Protein AF-W7KWG7-F1 (afdb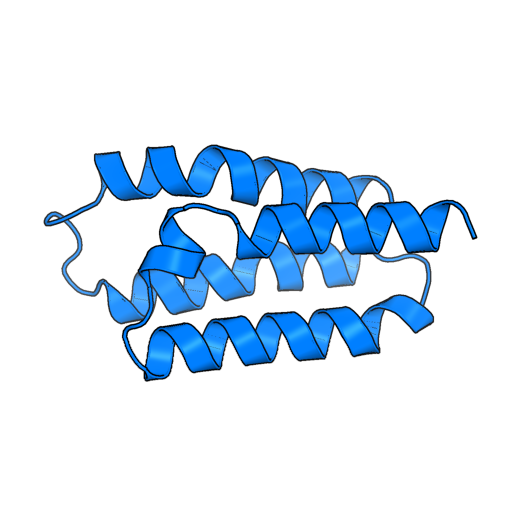_monomer_lite)

pLDDT: mean 90.56, std 6.43, range [59.03, 96.75]

Sequence (95 aa):
MYYAFLIMLVYGLLSPIYFRLLKGKLSNEKGFYVVWVTAPFLASYFYLSSSILYVPLIAINALGYYLVYKGMTSHISDGLLFLLTSVIIMLFYKL

Foldseek 3Di:
DVVLLVLLVVLLVCLLVVCVVCPPVDPCPLVVQLCSLVVSLVVSVVVDPDPVLPVVSVVLSVVSNVCSVVVVCVCSSNSVSSNVSSVVVVVVVVD

Structure (mmCIF, N/CA/C/O backbone):
data_AF-W7KWG7-F1
#
_entry.id   AF-W7KWG7-F1
#
loop_
_atom_site.group_PDB
_atom_site.id
_atom_site.type_symbol
_atom_site.label_atom_id
_atom_site.label_alt_id
_atom_site.label_comp_id
_atom_site.label_asym_id
_atom_site.label_entity_id
_atom_site.label_seq_id
_atom_site.pdbx_PDB_ins_code
_atom_site.Cartn_x
_atom_site.Cartn_y
_atom_site.Cartn_z
_atom_site.occupancy
_atom_site.B_iso_or_equiv
_atom_site.auth_seq_id
_atom_site.auth_comp_id
_atom_site.auth_asym_id
_atom_site.auth_atom_id
_atom_site.pdbx_PDB_model_num
ATOM 1 N N . MET A 1 1 ? 4.358 -0.110 -17.162 1.00 62.88 1 MET A N 1
ATOM 2 C CA . MET A 1 1 ? 5.087 0.609 -16.087 1.00 62.88 1 MET A CA 1
ATOM 3 C C . MET A 1 1 ? 4.384 1.865 -15.564 1.00 62.88 1 MET A C 1
ATOM 5 O O . MET A 1 1 ? 4.096 1.884 -14.375 1.00 62.88 1 MET A O 1
ATOM 9 N N . TYR A 1 2 ? 4.061 2.879 -16.387 1.00 76.69 2 TYR A N 1
ATOM 10 C CA . TYR A 1 2 ? 3.404 4.121 -15.913 1.00 76.69 2 TYR A CA 1
ATOM 11 C C . TYR A 1 2 ? 2.101 3.894 -15.133 1.00 76.69 2 TYR A C 1
ATOM 13 O O . TYR A 1 2 ? 1.860 4.558 -14.130 1.00 76.69 2 TYR A O 1
ATOM 21 N N . TYR A 1 3 ? 1.287 2.922 -15.548 1.00 88.25 3 TYR A N 1
ATOM 22 C CA . TYR A 1 3 ? 0.044 2.601 -14.847 1.00 88.25 3 TYR A CA 1
ATOM 23 C C . TYR A 1 3 ? 0.286 2.030 -13.444 1.00 88.25 3 TYR A C 1
ATOM 25 O O . TYR A 1 3 ? -0.413 2.419 -12.521 1.00 88.25 3 TYR A O 1
ATOM 33 N N . ALA A 1 4 ? 1.302 1.179 -13.250 1.00 89.94 4 ALA A N 1
ATOM 34 C CA . ALA A 1 4 ? 1.650 0.645 -11.928 1.00 89.94 4 ALA A CA 1
ATOM 35 C C . ALA A 1 4 ? 2.108 1.759 -10.969 1.00 89.94 4 ALA A C 1
ATOM 37 O O . ALA A 1 4 ? 1.680 1.809 -9.817 1.00 89.94 4 ALA A O 1
ATOM 38 N N . PHE A 1 5 ? 2.912 2.703 -11.471 1.00 92.81 5 PHE A N 1
ATOM 39 C CA . PHE A 1 5 ? 3.248 3.927 -10.740 1.00 92.81 5 PHE A CA 1
ATOM 40 C C . PHE A 1 5 ? 1.986 4.706 -10.346 1.00 92.81 5 PHE A C 1
ATOM 42 O O . PHE A 1 5 ? 1.812 5.050 -9.178 1.00 92.81 5 PHE A O 1
ATOM 49 N N . LEU A 1 6 ? 1.092 4.948 -11.308 1.00 93.56 6 LEU A N 1
ATOM 50 C CA . LEU A 1 6 ? -0.109 5.751 -11.100 1.00 93.56 6 LEU A CA 1
ATOM 51 C C . LEU A 1 6 ? -1.080 5.089 -10.112 1.00 93.56 6 LEU A C 1
ATOM 53 O O . LEU A 1 6 ? -1.621 5.772 -9.249 1.00 93.56 6 LEU A O 1
ATOM 57 N N . ILE A 1 7 ? -1.244 3.765 -10.180 1.00 94.19 7 ILE A N 1
ATOM 58 C CA . ILE A 1 7 ? -2.035 2.976 -9.225 1.00 94.19 7 ILE A CA 1
ATOM 59 C C . ILE A 1 7 ? -1.505 3.184 -7.803 1.00 94.19 7 ILE A C 1
ATOM 61 O O . ILE A 1 7 ? -2.272 3.543 -6.911 1.00 94.19 7 ILE A O 1
ATOM 65 N N . MET A 1 8 ? -0.196 3.008 -7.596 1.00 95.00 8 MET A N 1
ATOM 66 C CA . MET A 1 8 ? 0.432 3.176 -6.280 1.00 95.00 8 MET A CA 1
ATOM 67 C C . MET A 1 8 ? 0.323 4.613 -5.766 1.00 95.00 8 MET A C 1
ATOM 69 O O . MET A 1 8 ? 0.017 4.831 -4.595 1.00 95.00 8 MET A O 1
ATOM 73 N N . LEU A 1 9 ? 0.517 5.597 -6.646 1.00 95.62 9 LEU A N 1
ATOM 74 C CA . LEU A 1 9 ? 0.396 7.011 -6.307 1.00 95.62 9 LEU A CA 1
ATOM 75 C C . LEU A 1 9 ? -1.030 7.361 -5.859 1.00 95.62 9 LEU A C 1
ATOM 77 O O . LEU A 1 9 ? -1.215 7.965 -4.804 1.00 95.62 9 LEU A O 1
ATOM 81 N N . VAL A 1 10 ? -2.038 6.950 -6.633 1.00 95.62 10 VAL A N 1
ATOM 82 C CA . VAL A 1 10 ? -3.451 7.210 -6.327 1.00 95.62 10 VAL A CA 1
ATOM 83 C C . VAL A 1 10 ? -3.843 6.550 -5.008 1.00 95.62 10 VAL A C 1
ATOM 85 O O . VAL A 1 10 ? -4.440 7.207 -4.157 1.00 95.62 10 VAL A O 1
ATOM 88 N N . TYR A 1 11 ? -3.455 5.293 -4.783 1.00 94.88 11 TYR A N 1
ATOM 89 C CA . TYR A 1 11 ? -3.701 4.624 -3.504 1.00 94.88 11 TYR A CA 1
ATOM 90 C C . TYR A 1 11 ? -3.015 5.333 -2.336 1.00 94.88 11 TYR A C 1
ATOM 92 O O . TYR A 1 11 ? -3.627 5.498 -1.281 1.00 94.88 11 TYR A O 1
ATOM 100 N N . GLY A 1 12 ? -1.781 5.804 -2.518 1.00 94.81 12 GLY A N 1
ATOM 101 C CA . GLY A 1 12 ? -1.062 6.578 -1.509 1.00 94.81 12 GLY A CA 1
ATOM 102 C C . GLY A 1 12 ? -1.782 7.867 -1.125 1.00 94.81 12 GLY A C 1
ATOM 103 O O . GLY A 1 12 ? -2.003 8.118 0.055 1.00 94.81 12 GLY A O 1
ATOM 104 N N . LEU A 1 13 ? -2.224 8.648 -2.112 1.00 95.38 13 LEU A N 1
ATOM 105 C CA . LEU A 1 13 ? -2.944 9.903 -1.875 1.00 95.38 13 LEU A CA 1
ATOM 106 C C . LEU A 1 13 ? -4.333 9.684 -1.259 1.00 95.38 13 LEU A C 1
ATOM 108 O O . LEU A 1 13 ? -4.768 10.462 -0.409 1.00 95.38 13 LEU A O 1
ATOM 112 N N . LEU A 1 14 ? -5.034 8.627 -1.673 1.00 94.94 14 LEU A N 1
ATOM 113 C CA . LEU A 1 14 ? -6.396 8.350 -1.219 1.00 94.94 14 LEU A CA 1
ATOM 114 C C . LEU A 1 14 ? -6.457 7.642 0.137 1.00 94.94 14 LEU A C 1
ATOM 116 O O . LEU A 1 14 ? -7.457 7.793 0.835 1.00 94.94 14 LEU A O 1
ATOM 120 N N . SER A 1 15 ? -5.417 6.909 0.541 1.00 93.88 15 SER A N 1
ATOM 121 C CA . SER A 1 15 ? -5.382 6.177 1.818 1.00 93.88 15 SER A CA 1
ATOM 122 C C . SER A 1 15 ? -5.757 7.026 3.043 1.00 93.88 15 SER A C 1
ATOM 124 O O . SER A 1 15 ? -6.678 6.621 3.759 1.00 93.88 15 SER A O 1
ATOM 126 N N . PRO A 1 16 ? -5.173 8.223 3.272 1.00 92.69 16 PRO A N 1
ATOM 127 C CA . PRO A 1 16 ? -5.533 9.034 4.437 1.00 92.69 16 PRO A CA 1
ATOM 128 C C . PRO A 1 16 ? -6.969 9.561 4.368 1.00 92.69 16 PRO A C 1
ATOM 130 O O . PRO A 1 16 ? -7.627 9.712 5.400 1.00 92.69 16 PRO A O 1
ATOM 133 N N . ILE A 1 17 ? -7.482 9.817 3.162 1.00 93.31 17 ILE A N 1
ATOM 134 C CA . ILE A 1 17 ? -8.858 10.279 2.945 1.00 93.31 17 ILE A CA 1
ATOM 135 C C . ILE A 1 17 ? -9.836 9.146 3.266 1.00 93.31 17 ILE A C 1
ATOM 137 O O . ILE A 1 17 ? -10.739 9.323 4.084 1.00 93.31 17 ILE A O 1
ATOM 141 N N . TYR A 1 18 ? -9.625 7.965 2.683 1.00 89.19 18 TYR A N 1
ATOM 142 C CA . TYR A 1 18 ? -10.456 6.786 2.922 1.00 89.19 18 TYR A CA 1
ATOM 143 C C . TYR A 1 18 ? -10.440 6.368 4.385 1.00 89.19 18 TYR A C 1
ATOM 145 O O . TYR A 1 18 ? -11.498 6.107 4.956 1.00 89.19 18 TYR A O 1
ATOM 153 N N . PHE A 1 19 ? -9.265 6.370 5.017 1.00 89.56 19 PHE A N 1
ATOM 154 C CA . PHE A 1 19 ? -9.160 6.057 6.432 1.00 89.56 19 PHE A CA 1
ATOM 155 C C . PHE A 1 19 ? -9.998 7.017 7.280 1.00 89.56 19 PHE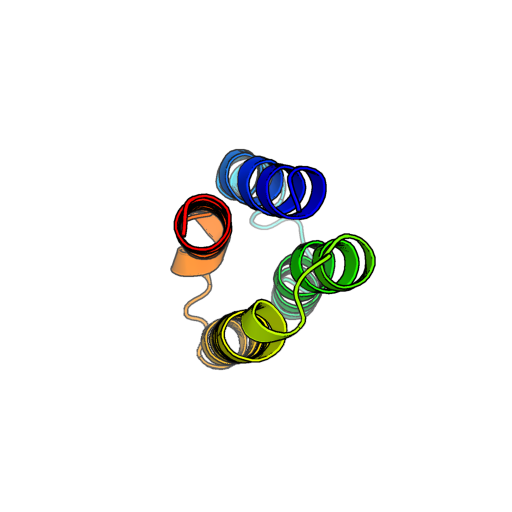 A C 1
ATOM 157 O O . PHE A 1 19 ? -10.800 6.562 8.088 1.00 89.56 19 PHE A O 1
ATOM 164 N N . ARG A 1 20 ? -9.902 8.335 7.060 1.00 90.38 20 ARG A N 1
ATOM 165 C CA . ARG A 1 20 ? -10.724 9.315 7.796 1.00 90.38 20 ARG A CA 1
ATOM 166 C C . ARG A 1 20 ? -12.225 9.104 7.598 1.00 90.38 20 ARG A C 1
ATOM 168 O O . ARG A 1 20 ? -12.985 9.291 8.542 1.00 90.38 20 ARG A O 1
ATOM 175 N N . LEU A 1 21 ? -12.656 8.715 6.399 1.00 91.88 21 LEU A N 1
ATOM 176 C CA . LEU A 1 21 ? -14.074 8.506 6.089 1.00 91.88 21 LEU A CA 1
ATOM 177 C C . LEU A 1 21 ? -14.645 7.218 6.699 1.00 91.88 21 LEU A C 1
ATOM 179 O O . LEU A 1 21 ? -15.823 7.197 7.077 1.00 91.88 21 LEU A O 1
ATOM 183 N N . LEU A 1 22 ? -13.826 6.164 6.773 1.00 89.19 22 LEU A N 1
ATOM 184 C CA . LEU A 1 22 ? -14.232 4.808 7.157 1.00 89.19 22 LEU A CA 1
ATOM 185 C C . LEU A 1 22 ? -13.883 4.428 8.602 1.00 89.19 22 LEU A C 1
ATOM 187 O O . LEU A 1 22 ? -14.447 3.462 9.119 1.00 89.19 22 LEU A O 1
ATOM 191 N N . LYS A 1 23 ? -12.989 5.165 9.271 1.00 85.25 23 LYS A N 1
ATOM 192 C CA . LYS A 1 23 ? -12.574 4.886 10.654 1.00 85.25 23 LYS A CA 1
ATOM 193 C C . LYS A 1 23 ? -13.785 4.762 11.582 1.00 85.25 23 LYS A C 1
ATOM 195 O O . LYS A 1 23 ? -14.645 5.641 11.605 1.00 85.25 23 LYS A O 1
ATOM 200 N N . GLY A 1 24 ? -13.843 3.670 12.348 1.00 85.06 24 GLY A N 1
ATOM 201 C CA . GLY A 1 24 ? -14.935 3.396 13.288 1.00 85.06 24 GLY A CA 1
ATOM 202 C C . GLY A 1 24 ? -16.266 2.979 12.646 1.00 85.06 24 GLY A C 1
ATOM 203 O O . GLY A 1 24 ? -17.222 2.729 13.372 1.00 85.06 24 GLY A O 1
ATOM 204 N N . LYS A 1 25 ? -16.346 2.885 11.310 1.00 89.06 25 LYS A N 1
ATOM 205 C CA . LYS A 1 25 ? -17.536 2.406 10.576 1.00 89.06 25 LYS A CA 1
ATOM 206 C C . LYS A 1 25 ? -17.376 0.986 10.028 1.00 89.06 25 LYS A C 1
ATOM 208 O O . LYS A 1 25 ? -18.340 0.403 9.541 1.00 89.06 25 LYS A O 1
ATOM 213 N N . LEU A 1 26 ? -16.162 0.443 10.060 1.00 88.75 26 LEU A N 1
ATOM 214 C CA . LEU A 1 26 ? -15.842 -0.872 9.516 1.00 88.75 26 LEU A CA 1
ATOM 215 C C . LEU A 1 26 ? -16.072 -1.956 10.573 1.00 88.75 26 LEU A C 1
ATOM 217 O O . LEU A 1 26 ? -15.463 -1.930 11.637 1.00 88.75 26 LEU A O 1
ATOM 221 N N . SER A 1 27 ? -16.895 -2.955 10.247 1.00 89.12 27 SER A N 1
ATOM 222 C CA . SER A 1 27 ? -17.097 -4.142 11.092 1.00 89.12 27 SER A CA 1
ATOM 223 C C . SER A 1 27 ? -15.865 -5.054 11.147 1.00 89.12 27 SER A C 1
ATOM 225 O O . SER A 1 27 ? -15.682 -5.793 12.110 1.00 89.12 27 SER A O 1
ATOM 227 N N . ASN A 1 28 ? -15.007 -4.998 10.120 1.00 91.25 28 ASN A N 1
ATOM 228 C CA . ASN A 1 28 ? -13.763 -5.758 10.029 1.00 91.25 28 ASN A CA 1
ATOM 229 C C . ASN A 1 28 ? -12.625 -4.886 9.474 1.00 91.25 28 ASN A C 1
ATOM 231 O O . ASN A 1 28 ? -12.280 -4.954 8.292 1.00 91.25 28 ASN A O 1
ATOM 235 N N . GLU A 1 29 ? -12.027 -4.066 10.341 1.00 89.50 29 GLU A N 1
ATOM 236 C CA . GLU A 1 29 ? -10.904 -3.196 9.971 1.00 89.50 29 GLU A CA 1
ATOM 237 C C . GLU A 1 29 ? -9.698 -3.988 9.454 1.00 89.50 29 GLU A C 1
ATOM 239 O O . GLU A 1 29 ? -9.090 -3.614 8.453 1.00 89.50 29 GLU A O 1
ATOM 244 N N . LYS A 1 30 ? -9.368 -5.122 10.084 1.00 90.38 30 LYS A N 1
ATOM 245 C CA . LYS A 1 30 ? -8.215 -5.936 9.677 1.00 90.38 30 LYS A CA 1
ATOM 246 C C . LYS A 1 30 ? -8.384 -6.480 8.258 1.00 90.38 30 LYS A C 1
ATOM 248 O O . LYS A 1 30 ? -7.457 -6.382 7.459 1.00 90.38 30 LYS A O 1
ATOM 253 N N . GLY A 1 31 ? -9.566 -7.008 7.933 1.00 92.88 31 GLY A N 1
ATOM 254 C CA . GLY A 1 31 ? -9.900 -7.474 6.586 1.00 92.88 31 GLY A CA 1
ATOM 255 C C . GLY A 1 31 ? -9.835 -6.350 5.554 1.00 92.88 31 GLY A C 1
ATOM 256 O O . GLY A 1 31 ? -9.260 -6.539 4.484 1.00 92.88 31 GLY A O 1
ATOM 257 N N . PHE A 1 32 ? -10.335 -5.161 5.907 1.00 93.56 32 PHE A N 1
ATOM 258 C CA . PHE A 1 32 ? -10.206 -3.976 5.062 1.00 93.56 32 PHE A CA 1
ATOM 259 C C . PHE A 1 32 ? -8.740 -3.663 4.748 1.00 93.56 32 PHE A C 1
ATOM 261 O O . PHE A 1 32 ? -8.400 -3.539 3.577 1.00 93.56 32 PHE A O 1
ATOM 268 N N . TYR A 1 33 ? -7.854 -3.600 5.748 1.00 93.75 33 TYR A N 1
ATOM 269 C CA . TYR A 1 33 ? -6.444 -3.286 5.497 1.00 93.75 33 TYR A CA 1
ATOM 270 C C . TYR A 1 33 ? -5.722 -4.340 4.663 1.00 93.75 33 TYR A C 1
ATOM 272 O O . TYR A 1 33 ? -4.888 -3.972 3.841 1.00 93.75 33 TYR A O 1
ATOM 280 N N . VAL A 1 34 ? -6.037 -5.630 4.838 1.00 95.38 34 VAL A N 1
ATOM 281 C CA . VAL A 1 34 ? -5.475 -6.682 3.975 1.00 95.38 34 VAL A CA 1
ATOM 282 C C . VAL A 1 34 ? -5.854 -6.405 2.524 1.00 95.38 34 VAL A C 1
ATOM 284 O O . VAL A 1 34 ? -4.968 -6.299 1.686 1.00 95.38 34 VAL A O 1
ATOM 287 N N . VAL A 1 35 ? -7.142 -6.198 2.237 1.00 94.88 35 VAL A N 1
ATOM 288 C CA . VAL A 1 35 ? -7.613 -5.905 0.874 1.00 94.88 35 VAL A CA 1
ATOM 289 C C . VAL A 1 35 ? -7.021 -4.596 0.346 1.00 94.88 35 VAL A C 1
ATOM 291 O O . VAL A 1 35 ? -6.603 -4.533 -0.810 1.00 94.88 35 VAL A O 1
ATOM 294 N N . TRP A 1 36 ? -6.946 -3.567 1.191 1.00 95.12 36 TRP A N 1
ATOM 295 C CA . TRP A 1 36 ? -6.409 -2.254 0.839 1.00 95.12 36 TRP A CA 1
ATOM 296 C C . TRP A 1 36 ? -4.926 -2.310 0.472 1.00 95.12 36 TRP A C 1
ATOM 298 O O . TRP A 1 36 ? -4.497 -1.619 -0.447 1.00 95.12 36 TRP A O 1
ATOM 308 N N . VAL A 1 37 ? -4.153 -3.166 1.148 1.00 95.56 37 VAL A N 1
ATOM 309 C CA . VAL A 1 37 ? -2.773 -3.477 0.769 1.00 95.56 37 VAL A CA 1
ATOM 310 C C . VAL A 1 37 ? -2.751 -4.309 -0.508 1.00 95.56 37 VAL A C 1
ATOM 312 O O . VAL A 1 37 ? -2.052 -3.939 -1.435 1.00 95.56 37 VAL A O 1
ATOM 315 N N . THR A 1 38 ? -3.515 -5.396 -0.616 1.00 96.00 38 THR A N 1
ATOM 316 C CA . THR A 1 38 ? -3.419 -6.319 -1.759 1.00 96.00 38 THR A CA 1
ATOM 317 C C . THR A 1 38 ? -3.778 -5.667 -3.094 1.00 96.00 38 THR A C 1
ATOM 319 O O . THR A 1 38 ? -3.092 -5.898 -4.091 1.00 96.00 38 THR A O 1
ATOM 322 N N . ALA A 1 39 ? -4.852 -4.876 -3.135 1.00 95.31 39 ALA A N 1
ATOM 323 C CA . ALA A 1 39 ? -5.442 -4.367 -4.372 1.00 95.31 39 ALA A CA 1
ATOM 324 C C . ALA A 1 39 ? -4.460 -3.597 -5.284 1.00 95.31 39 ALA A C 1
ATOM 326 O O . ALA A 1 39 ? -4.333 -3.978 -6.453 1.00 95.31 39 ALA A O 1
ATOM 327 N N . PRO A 1 40 ? -3.723 -2.570 -4.808 1.00 94.94 40 PRO A N 1
ATOM 328 C CA . PRO A 1 40 ? -2.806 -1.823 -5.664 1.00 94.94 40 PRO A CA 1
ATOM 329 C C . PRO A 1 40 ? -1.627 -2.669 -6.148 1.00 94.94 40 PRO A C 1
ATOM 331 O O . PRO A 1 40 ? -1.199 -2.503 -7.292 1.00 94.94 40 PRO A O 1
ATOM 334 N N . PHE A 1 41 ? -1.115 -3.599 -5.332 1.00 94.94 41 PHE A N 1
ATOM 335 C CA . PHE A 1 41 ? -0.043 -4.509 -5.750 1.00 94.94 41 PHE A CA 1
ATOM 336 C C . PHE A 1 41 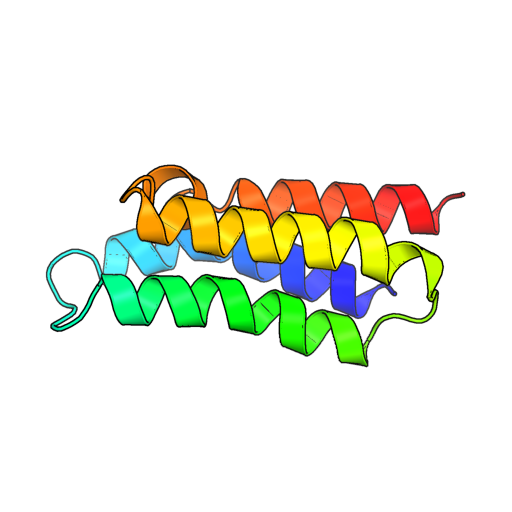? -0.524 -5.484 -6.817 1.00 94.94 41 PHE A C 1
ATOM 338 O O . PHE A 1 41 ? 0.129 -5.612 -7.850 1.00 94.94 41 PHE A O 1
ATOM 345 N N . LEU A 1 42 ? -1.687 -6.108 -6.612 1.00 94.19 42 LEU A N 1
ATOM 346 C CA . LEU A 1 42 ? -2.261 -7.041 -7.574 1.00 94.19 42 LEU A CA 1
ATOM 347 C C . LEU A 1 42 ? -2.505 -6.360 -8.922 1.00 94.19 42 LEU A C 1
ATOM 349 O O . LEU A 1 42 ? -2.059 -6.866 -9.947 1.00 94.19 42 LEU A O 1
ATOM 353 N N . A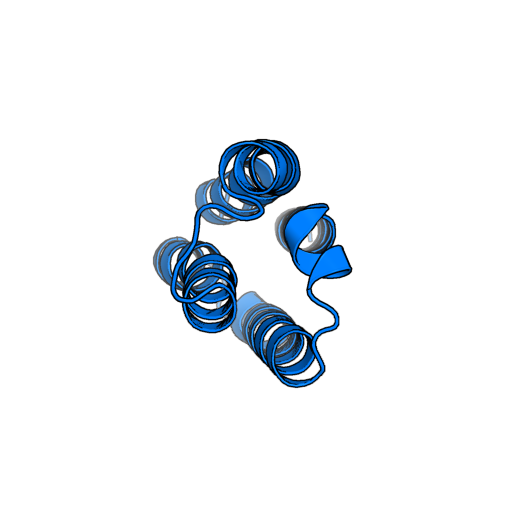LA A 1 43 ? -3.136 -5.181 -8.916 1.00 93.06 43 ALA A N 1
ATOM 354 C CA . ALA A 1 43 ? -3.333 -4.395 -10.129 1.00 93.06 43 ALA A CA 1
ATOM 355 C C . ALA A 1 43 ? -1.988 -4.038 -10.785 1.00 93.06 43 ALA A C 1
ATOM 357 O O . ALA A 1 43 ? -1.819 -4.208 -11.990 1.00 93.06 43 ALA A O 1
ATOM 358 N N . SER A 1 44 ? -0.996 -3.616 -9.997 1.00 91.44 44 SER A N 1
ATOM 359 C CA . SER A 1 44 ? 0.329 -3.256 -10.515 1.00 91.44 44 SER A CA 1
ATOM 360 C C . SER A 1 44 ? 1.065 -4.432 -11.162 1.00 91.44 44 SER A C 1
ATOM 362 O O . SER A 1 44 ? 1.764 -4.215 -12.149 1.00 91.44 44 SER A O 1
ATOM 364 N N . TYR A 1 45 ? 0.875 -5.667 -10.681 1.00 90.19 45 TYR A N 1
ATOM 365 C CA . TYR A 1 45 ? 1.458 -6.873 -11.284 1.00 90.19 45 TYR A CA 1
ATOM 366 C C . TYR A 1 45 ? 1.025 -7.109 -12.732 1.00 90.19 45 TYR A C 1
ATOM 368 O O . TYR A 1 45 ? 1.850 -7.562 -13.526 1.00 90.19 45 TYR A O 1
ATOM 376 N N . PHE A 1 46 ? -0.204 -6.732 -13.099 1.00 90.12 46 PHE A N 1
ATOM 377 C CA . PHE A 1 46 ? -0.696 -6.823 -14.479 1.00 90.12 46 PHE A CA 1
ATOM 378 C C . PHE A 1 46 ? -0.146 -5.725 -15.398 1.00 90.12 46 PHE A C 1
ATOM 380 O O . PHE A 1 46 ? -0.063 -5.920 -16.607 1.00 90.12 46 PHE A O 1
ATOM 387 N N . TYR A 1 47 ? 0.244 -4.573 -14.845 1.00 87.69 47 TYR A N 1
ATOM 388 C CA . TYR A 1 47 ? 0.723 -3.416 -15.616 1.00 87.69 47 TYR A CA 1
ATOM 389 C C . TYR A 1 47 ? 2.246 -3.217 -15.569 1.00 87.69 47 TYR A C 1
ATOM 391 O O . TYR A 1 47 ? 2.780 -2.195 -16.039 1.00 87.69 47 TYR A O 1
ATOM 399 N N . LEU A 1 48 ? 2.959 -4.180 -14.991 1.00 84.94 48 LEU A N 1
ATOM 400 C CA . LEU A 1 48 ? 4.411 -4.222 -14.957 1.00 84.94 48 LEU A CA 1
ATOM 401 C C . LEU A 1 48 ? 4.963 -4.775 -16.262 1.00 84.94 48 LEU A C 1
ATOM 403 O O . LEU A 1 48 ? 4.588 -5.846 -16.715 1.00 84.94 48 LEU A O 1
ATOM 407 N N . SER A 1 49 ? 5.882 -4.019 -16.854 1.00 81.25 49 SER A N 1
ATOM 408 C CA . SER A 1 49 ? 6.571 -4.390 -18.091 1.00 81.25 49 SER A CA 1
ATOM 409 C C . SER A 1 49 ? 7.965 -4.968 -17.844 1.00 81.25 49 SER A C 1
ATOM 411 O O . SER A 1 49 ? 8.510 -5.605 -18.734 1.00 81.25 49 SER A O 1
ATOM 413 N N . SER A 1 50 ? 8.541 -4.773 -16.651 1.00 84.75 50 SER A N 1
ATOM 414 C CA . SER A 1 50 ? 9.835 -5.354 -16.275 1.00 84.75 50 SER A CA 1
ATOM 415 C C . SER A 1 50 ? 9.670 -6.323 -15.120 1.00 84.75 50 SER A C 1
ATOM 417 O O . SER A 1 50 ? 9.136 -5.963 -14.067 1.00 84.75 50 SER A O 1
ATOM 419 N N . SER A 1 51 ? 10.183 -7.536 -15.307 1.00 85.62 51 SER A N 1
ATOM 420 C CA . SER A 1 51 ? 10.159 -8.595 -14.302 1.00 85.62 51 SER A CA 1
ATOM 421 C C . SER A 1 51 ? 11.068 -8.316 -13.103 1.00 85.62 51 SER A C 1
ATOM 423 O O . SER A 1 51 ? 10.799 -8.808 -12.009 1.00 85.62 51 SER A O 1
ATOM 425 N N . ILE A 1 52 ? 12.089 -7.466 -13.265 1.00 86.38 52 ILE A N 1
ATOM 426 C CA . ILE A 1 52 ? 12.997 -7.042 -12.183 1.00 86.38 52 ILE A CA 1
ATOM 427 C C . ILE A 1 52 ? 12.229 -6.400 -11.020 1.00 86.38 52 ILE A C 1
ATOM 429 O O . ILE A 1 52 ? 12.610 -6.548 -9.860 1.00 86.38 52 ILE A O 1
ATOM 433 N N . LEU A 1 53 ? 11.110 -5.735 -11.310 1.00 87.31 53 LEU A N 1
ATOM 434 C CA . LEU A 1 53 ? 10.292 -5.068 -10.303 1.00 87.31 53 LEU A CA 1
ATOM 435 C C . LEU A 1 53 ? 9.413 -6.019 -9.478 1.00 87.31 53 LEU A C 1
ATOM 437 O O . LEU A 1 53 ? 8.894 -5.599 -8.444 1.00 87.31 53 LEU A O 1
ATOM 441 N N . TYR A 1 54 ? 9.256 -7.290 -9.862 1.00 89.81 54 TYR A N 1
ATOM 442 C CA . TYR A 1 54 ? 8.435 -8.220 -9.081 1.00 89.81 54 TYR A CA 1
ATOM 443 C C . TYR A 1 54 ? 9.011 -8.469 -7.689 1.00 89.81 54 TYR A C 1
ATOM 445 O O . TYR A 1 54 ? 8.265 -8.433 -6.715 1.00 89.81 54 TYR A O 1
ATOM 453 N N . VAL A 1 55 ? 10.328 -8.661 -7.578 1.00 90.50 55 VAL A N 1
ATOM 454 C CA . VAL A 1 55 ? 10.994 -8.948 -6.298 1.00 90.50 55 VAL A CA 1
ATOM 455 C C . VAL A 1 55 ? 10.772 -7.833 -5.266 1.00 90.50 55 VAL A C 1
ATOM 457 O O . VAL A 1 55 ? 10.226 -8.132 -4.199 1.00 90.50 55 VAL A O 1
ATOM 460 N N . PRO A 1 56 ? 11.109 -6.553 -5.540 1.00 90.69 56 PRO A N 1
ATOM 461 C CA . PRO A 1 56 ? 10.878 -5.488 -4.568 1.00 90.69 56 PRO A CA 1
ATOM 462 C C . PRO A 1 56 ? 9.388 -5.289 -4.267 1.00 90.69 56 PRO A C 1
ATOM 464 O O . PRO A 1 56 ? 9.028 -5.045 -3.120 1.00 90.69 56 PRO A O 1
ATOM 467 N N . LEU A 1 57 ? 8.495 -5.447 -5.248 1.00 92.12 57 LEU A N 1
ATOM 468 C CA . LEU A 1 57 ? 7.062 -5.262 -5.014 1.00 92.12 57 LEU A CA 1
ATOM 469 C C . LEU A 1 57 ? 6.430 -6.391 -4.201 1.00 92.12 57 LEU A C 1
ATOM 471 O O . LEU A 1 57 ? 5.549 -6.124 -3.391 1.00 92.12 57 LEU A O 1
ATOM 475 N N . ILE A 1 58 ? 6.861 -7.639 -4.382 1.00 94.44 58 ILE A N 1
ATOM 476 C CA . ILE A 1 58 ? 6.447 -8.754 -3.522 1.00 94.44 58 ILE A CA 1
ATOM 477 C C . ILE A 1 58 ? 6.936 -8.514 -2.091 1.00 94.44 58 ILE A C 1
ATOM 479 O O . ILE A 1 58 ? 6.161 -8.691 -1.153 1.00 94.44 58 ILE A O 1
ATOM 483 N N . ALA A 1 59 ? 8.177 -8.050 -1.918 1.00 94.88 59 ALA A N 1
ATOM 484 C CA . ALA A 1 59 ? 8.721 -7.739 -0.599 1.00 94.88 59 ALA A CA 1
ATOM 485 C C . ALA A 1 59 ? 7.919 -6.635 0.112 1.00 94.88 59 ALA A C 1
ATOM 487 O O . ALA A 1 59 ? 7.575 -6.785 1.284 1.00 94.88 59 ALA A O 1
ATOM 488 N N . ILE A 1 60 ? 7.557 -5.557 -0.591 1.00 94.94 60 ILE A N 1
ATOM 489 C CA . ILE A 1 60 ? 6.759 -4.474 0.003 1.00 94.94 60 ILE A CA 1
ATOM 490 C C . ILE A 1 60 ? 5.314 -4.924 0.270 1.00 94.94 60 ILE A C 1
ATOM 492 O O . ILE A 1 60 ? 4.747 -4.572 1.302 1.00 94.94 60 ILE A O 1
ATOM 496 N N . ASN A 1 61 ? 4.720 -5.744 -0.599 1.00 95.81 61 ASN A N 1
ATOM 497 C CA . ASN A 1 61 ? 3.392 -6.315 -0.358 1.00 95.81 61 ASN A CA 1
ATOM 498 C C . ASN A 1 61 ? 3.388 -7.201 0.904 1.00 95.81 61 ASN A C 1
ATOM 500 O O . ASN A 1 61 ? 2.544 -7.048 1.787 1.00 95.81 61 ASN A O 1
ATOM 504 N N . ALA A 1 62 ? 4.403 -8.060 1.049 1.00 96.50 62 ALA A N 1
ATOM 505 C CA . ALA A 1 62 ? 4.609 -8.870 2.247 1.00 96.50 62 ALA A CA 1
ATOM 506 C C . ALA A 1 62 ? 4.822 -8.010 3.505 1.00 96.50 62 ALA A C 1
ATOM 508 O O . ALA A 1 62 ? 4.255 -8.312 4.557 1.00 96.50 62 ALA A O 1
ATOM 509 N N . LEU A 1 63 ? 5.573 -6.906 3.397 1.00 95.88 63 LEU A N 1
ATOM 510 C CA . LEU A 1 63 ? 5.709 -5.921 4.472 1.00 95.88 63 LEU A CA 1
ATOM 511 C C . LEU A 1 63 ? 4.350 -5.315 4.849 1.00 95.88 63 LEU A C 1
ATOM 513 O O . LEU A 1 63 ? 4.044 -5.197 6.033 1.00 95.88 63 LEU A O 1
ATOM 517 N N . GLY A 1 64 ? 3.510 -4.986 3.866 1.00 95.31 64 GLY A N 1
ATOM 518 C CA . GLY A 1 64 ? 2.147 -4.516 4.097 1.00 95.31 64 GLY A CA 1
ATOM 519 C C . GLY A 1 64 ? 1.328 -5.516 4.917 1.00 95.31 64 GLY A C 1
ATOM 520 O O . GLY A 1 64 ? 0.756 -5.144 5.941 1.00 95.31 64 GLY A O 1
ATOM 521 N N . TYR A 1 65 ? 1.348 -6.804 4.558 1.00 96.75 65 TYR A N 1
ATOM 522 C CA . TYR A 1 65 ? 0.686 -7.848 5.352 1.00 96.75 65 TYR A CA 1
ATOM 523 C C . TYR A 1 65 ? 1.256 -7.979 6.764 1.00 96.75 65 TYR A C 1
ATOM 525 O O . TYR A 1 65 ? 0.494 -8.128 7.723 1.00 96.75 65 TYR A O 1
ATOM 533 N N . TYR A 1 66 ? 2.577 -7.886 6.913 1.00 96.38 66 TYR A N 1
ATOM 534 C CA . TYR A 1 66 ? 3.228 -7.909 8.219 1.00 96.38 66 TYR A CA 1
ATOM 535 C C . TYR A 1 66 ? 2.772 -6.741 9.108 1.00 96.38 66 TYR A C 1
ATOM 537 O O . TYR A 1 66 ? 2.448 -6.952 10.279 1.00 96.38 66 TYR A O 1
ATOM 545 N N . LEU A 1 67 ? 2.667 -5.528 8.554 1.00 95.44 67 LEU A N 1
ATOM 546 C CA . LEU A 1 67 ? 2.171 -4.350 9.272 1.00 95.44 67 LEU A CA 1
ATOM 547 C C . LEU A 1 67 ? 0.717 -4.533 9.721 1.00 95.44 67 LEU A C 1
ATOM 549 O O . LEU A 1 67 ? 0.395 -4.226 10.870 1.00 95.44 67 LEU A O 1
ATOM 553 N N . VAL A 1 68 ? -0.146 -5.097 8.866 1.00 95.50 68 VAL A N 1
ATOM 554 C CA . VAL A 1 68 ? -1.529 -5.436 9.248 1.00 95.50 68 VAL A CA 1
ATOM 555 C C . VAL A 1 68 ? -1.556 -6.482 10.360 1.00 95.50 68 VAL A C 1
ATOM 557 O O . VAL A 1 68 ? -2.305 -6.343 11.326 1.00 95.50 68 VAL A O 1
ATOM 560 N N . TYR A 1 69 ? -0.730 -7.526 10.261 1.00 95.25 69 TYR A N 1
ATOM 561 C CA . TYR A 1 69 ? -0.642 -8.570 11.280 1.00 95.25 69 TYR A CA 1
ATOM 562 C C . TYR A 1 69 ? -0.209 -8.015 12.643 1.00 95.25 69 TYR A C 1
ATOM 564 O O . TYR A 1 69 ? -0.777 -8.397 13.665 1.00 95.25 69 TYR A O 1
ATOM 572 N N .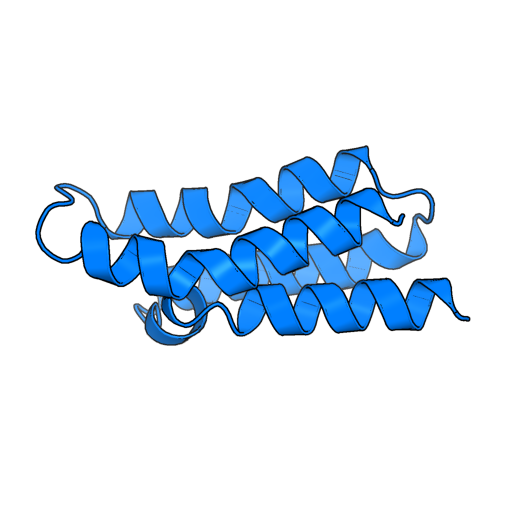 LYS A 1 70 ? 0.749 -7.080 12.652 1.00 95.06 70 LYS A N 1
ATOM 573 C CA . LYS A 1 70 ? 1.246 -6.400 13.857 1.00 95.06 70 LYS A CA 1
ATOM 574 C C . LYS A 1 70 ? 0.338 -5.278 14.368 1.00 95.06 70 LYS A C 1
ATOM 576 O O . LYS A 1 70 ? 0.655 -4.688 15.395 1.00 95.06 70 LYS A O 1
ATOM 581 N N . GLY A 1 71 ? -0.761 -4.968 13.677 1.00 91.38 71 GLY A N 1
ATOM 582 C CA . GLY A 1 71 ? -1.647 -3.858 14.040 1.00 91.38 71 GLY A CA 1
ATOM 583 C C . GLY A 1 71 ? -1.033 -2.472 13.808 1.00 91.38 71 GLY A C 1
ATOM 584 O O . GLY A 1 71 ? -1.569 -1.476 14.279 1.00 91.38 71 GLY A O 1
ATOM 585 N N . MET A 1 72 ? 0.071 -2.379 13.060 1.00 90.56 72 MET A N 1
ATOM 586 C CA . MET A 1 72 ? 0.762 -1.127 12.727 1.00 90.56 72 MET A CA 1
ATOM 587 C C . MET A 1 72 ? 0.115 -0.435 11.517 1.00 90.56 72 MET A C 1
ATOM 589 O O . MET A 1 72 ? 0.797 0.031 10.602 1.00 90.56 72 MET A O 1
ATOM 593 N N . THR A 1 73 ? -1.217 -0.385 11.492 1.00 89.69 73 THR A N 1
ATOM 594 C CA . THR A 1 73 ? -2.004 0.031 10.324 1.00 89.69 73 THR A CA 1
ATOM 595 C C . THR A 1 73 ? -1.899 1.523 10.014 1.00 89.69 73 THR A C 1
ATOM 597 O O . THR A 1 73 ? -2.238 1.913 8.901 1.00 89.69 73 THR A O 1
ATOM 600 N N . SER A 1 74 ? -1.353 2.337 10.928 1.00 87.31 74 SER A N 1
ATOM 601 C CA . SER A 1 74 ? -1.058 3.761 10.700 1.00 87.31 74 SER A CA 1
ATOM 602 C C . SER A 1 74 ? -0.188 3.995 9.457 1.00 87.31 74 SER A C 1
ATOM 604 O O . SER A 1 74 ? -0.468 4.866 8.642 1.00 87.31 74 SER A O 1
ATOM 606 N N . HIS A 1 75 ? 0.811 3.138 9.235 1.00 83.75 75 HIS A N 1
ATOM 607 C CA . HIS A 1 75 ? 1.730 3.229 8.092 1.00 83.75 75 HIS A CA 1
ATOM 608 C C . HIS A 1 75 ? 1.049 2.929 6.744 1.00 83.75 75 HIS A C 1
ATOM 610 O O . HIS A 1 75 ? 1.556 3.304 5.685 1.00 83.75 75 HIS A O 1
ATOM 616 N N . ILE A 1 76 ? -0.093 2.238 6.789 1.00 89.81 76 ILE A N 1
ATOM 617 C CA . ILE A 1 76 ? -0.928 1.919 5.628 1.00 89.81 76 ILE A CA 1
ATOM 618 C C . ILE A 1 76 ? -1.965 3.027 5.439 1.00 89.81 76 ILE A C 1
ATOM 620 O O . ILE A 1 76 ? -2.150 3.509 4.324 1.00 89.81 76 ILE A O 1
ATOM 624 N N . SER A 1 77 ? -2.613 3.465 6.524 1.00 89.75 77 SER A N 1
ATOM 625 C CA . SER A 1 77 ? -3.632 4.516 6.487 1.00 89.75 77 SER A CA 1
ATOM 626 C C . SER A 1 77 ? -3.073 5.865 6.061 1.00 89.75 77 SER A C 1
ATOM 628 O O . SER A 1 77 ? -3.759 6.602 5.365 1.00 89.75 77 SER A O 1
ATOM 630 N N . ASP A 1 78 ? -1.826 6.177 6.413 1.00 92.38 78 ASP A N 1
ATOM 631 C CA . ASP A 1 78 ? -1.179 7.430 6.014 1.00 92.38 78 ASP A CA 1
ATOM 632 C C . ASP A 1 78 ? -0.715 7.400 4.547 1.00 92.38 78 ASP A C 1
ATOM 634 O O . ASP A 1 78 ? -0.199 8.387 4.029 1.00 92.38 78 ASP A O 1
ATOM 638 N N . GLY A 1 79 ? -0.885 6.264 3.859 1.00 91.94 79 GLY A N 1
ATOM 639 C CA . GLY A 1 79 ? -0.561 6.092 2.443 1.00 91.94 79 GLY A CA 1
ATOM 640 C C . GLY A 1 79 ? 0.933 6.020 2.128 1.00 91.94 79 GLY A C 1
ATOM 641 O O . GLY A 1 79 ? 1.302 5.750 0.984 1.00 91.94 79 GLY A O 1
ATOM 642 N N . LEU A 1 80 ? 1.794 6.208 3.133 1.00 92.19 80 LEU A N 1
ATOM 643 C CA . LEU A 1 80 ? 3.248 6.260 2.998 1.00 92.19 80 LEU A CA 1
ATOM 644 C C . LEU A 1 80 ? 3.805 5.023 2.283 1.00 92.19 80 LEU A C 1
ATOM 646 O O . LEU A 1 80 ? 4.634 5.157 1.386 1.00 92.19 80 LEU A O 1
ATOM 650 N N . LEU A 1 81 ? 3.321 3.829 2.639 1.00 93.31 81 LEU A N 1
ATOM 651 C CA . LEU A 1 81 ? 3.756 2.577 2.019 1.00 93.31 81 LEU A CA 1
ATOM 652 C C . LEU A 1 81 ? 3.553 2.597 0.496 1.00 93.31 81 LEU A C 1
ATOM 654 O O . LEU A 1 81 ? 4.462 2.247 -0.258 1.00 93.31 81 LEU A O 1
ATOM 658 N N . PHE A 1 82 ? 2.397 3.066 0.026 1.00 95.56 82 PHE A N 1
ATOM 659 C CA . PHE A 1 82 ? 2.087 3.125 -1.403 1.00 95.56 82 PHE A CA 1
ATOM 660 C C . PHE A 1 82 ? 2.843 4.257 -2.108 1.00 95.56 82 PHE A C 1
ATOM 662 O O . PHE A 1 82 ? 3.354 4.058 -3.209 1.00 95.56 82 PHE A O 1
ATOM 669 N N . LEU A 1 83 ? 3.000 5.415 -1.458 1.00 94.81 83 LEU A N 1
ATOM 670 C CA . LEU A 1 83 ? 3.787 6.527 -1.997 1.00 94.81 83 LEU A CA 1
ATOM 671 C C . LEU A 1 83 ? 5.256 6.132 -2.192 1.00 94.81 83 LEU A C 1
ATOM 673 O O . LEU A 1 83 ? 5.797 6.327 -3.279 1.00 94.81 83 LEU A O 1
ATOM 677 N N . LEU A 1 84 ? 5.883 5.501 -1.196 1.00 93.44 84 LEU A N 1
ATOM 678 C CA . LEU A 1 84 ? 7.251 4.986 -1.314 1.00 93.44 84 LEU A CA 1
ATOM 679 C C . LEU A 1 84 ? 7.361 3.947 -2.432 1.00 93.44 84 LEU A C 1
ATOM 681 O O . LEU A 1 84 ? 8.298 3.986 -3.228 1.00 93.44 84 LEU A O 1
ATOM 685 N N . THR A 1 85 ? 6.365 3.067 -2.546 1.00 92.94 85 THR A N 1
ATOM 686 C CA . THR A 1 85 ? 6.304 2.085 -3.634 1.00 92.94 85 THR A CA 1
ATOM 687 C C . THR A 1 85 ? 6.245 2.767 -5.002 1.00 92.94 85 THR A C 1
ATOM 689 O O . THR A 1 85 ? 6.951 2.358 -5.920 1.00 92.94 85 THR A O 1
ATOM 692 N N . SER A 1 86 ? 5.464 3.844 -5.145 1.00 93.31 86 SER A N 1
ATOM 693 C CA . SER A 1 86 ? 5.389 4.607 -6.396 1.00 93.31 86 SER A CA 1
ATOM 694 C C . SER A 1 86 ? 6.745 5.215 -6.777 1.00 93.31 86 SER A C 1
ATOM 696 O O . SER A 1 86 ? 7.173 5.095 -7.924 1.00 93.31 86 SER A O 1
ATOM 698 N N . VAL A 1 87 ? 7.481 5.770 -5.807 1.00 92.06 87 VAL A N 1
ATOM 699 C CA . VAL A 1 87 ? 8.829 6.314 -6.030 1.00 92.06 87 VAL A CA 1
ATOM 700 C C . VAL A 1 87 ? 9.784 5.217 -6.493 1.00 92.06 87 VAL A C 1
ATOM 702 O O . VAL A 1 87 ? 10.505 5.417 -7.466 1.00 92.06 87 VAL A O 1
ATOM 705 N N . ILE A 1 88 ? 9.751 4.042 -5.858 1.00 90.19 88 ILE A N 1
ATOM 706 C CA . ILE A 1 88 ? 10.578 2.895 -6.257 1.00 90.19 88 ILE A CA 1
ATOM 707 C C . ILE A 1 88 ? 10.290 2.514 -7.712 1.00 90.19 88 ILE A C 1
ATOM 709 O O . ILE A 1 88 ? 11.215 2.458 -8.517 1.00 90.19 88 ILE A O 1
ATOM 713 N N . ILE A 1 89 ? 9.020 2.331 -8.088 1.00 89.62 89 ILE A N 1
ATOM 714 C CA . ILE A 1 89 ? 8.649 1.995 -9.474 1.00 89.62 89 ILE A CA 1
ATOM 715 C C . ILE A 1 89 ? 9.183 3.047 -10.461 1.00 89.62 89 ILE A C 1
ATOM 717 O O . ILE A 1 89 ? 9.693 2.685 -11.520 1.00 89.62 89 ILE A O 1
ATOM 721 N N . MET A 1 90 ? 9.102 4.335 -10.115 1.00 89.38 90 MET A N 1
ATOM 722 C CA . MET A 1 90 ? 9.579 5.430 -10.964 1.00 89.38 90 MET A CA 1
ATOM 723 C C . MET A 1 90 ? 11.108 5.454 -11.108 1.00 89.38 90 MET A C 1
ATOM 725 O O . MET A 1 90 ? 11.618 5.715 -12.195 1.00 89.38 90 MET A O 1
ATOM 729 N N . LEU A 1 91 ? 11.851 5.162 -10.036 1.00 86.69 91 LEU A N 1
ATOM 730 C CA . LEU A 1 91 ? 13.315 5.098 -10.076 1.00 86.69 91 LEU A CA 1
ATOM 731 C C . LEU A 1 91 ? 13.796 3.985 -11.010 1.00 86.69 91 LEU A C 1
ATOM 733 O O . LEU A 1 91 ? 14.640 4.231 -11.864 1.00 86.69 91 LEU A O 1
ATOM 737 N N . PHE A 1 92 ? 13.203 2.795 -10.906 1.00 82.75 92 PHE A N 1
ATOM 738 C CA . PHE A 1 92 ? 13.516 1.659 -11.779 1.00 82.75 92 PHE A CA 1
ATOM 739 C C . PHE A 1 92 ? 13.022 1.828 -13.219 1.00 82.75 92 PHE A C 1
ATOM 741 O O . PHE A 1 92 ? 13.467 1.096 -14.091 1.00 82.75 92 PHE A O 1
ATOM 748 N N . TYR A 1 93 ? 12.092 2.750 -13.479 1.00 74.94 93 TYR A N 1
ATOM 749 C CA . TYR A 1 93 ? 11.712 3.106 -14.846 1.00 74.94 93 TYR A CA 1
ATOM 750 C C . TYR A 1 93 ? 12.768 3.981 -15.535 1.00 74.94 93 TYR A C 1
ATOM 752 O O . TYR A 1 93 ? 12.908 3.934 -16.752 1.00 74.94 93 TYR A O 1
ATOM 760 N N . LYS A 1 94 ? 13.468 4.826 -14.769 1.00 68.94 94 LYS A N 1
ATOM 761 C CA . LYS A 1 94 ? 14.447 5.780 -15.307 1.00 68.94 94 LYS A CA 1
ATOM 762 C C . LYS A 1 94 ? 15.848 5.170 -15.489 1.00 68.94 94 LYS A C 1
ATOM 764 O O . LYS A 1 94 ? 16.676 5.789 -16.154 1.00 68.94 94 LYS A O 1
ATOM 769 N N . LEU A 1 95 ? 16.099 4.019 -14.866 1.00 59.03 95 LEU A N 1
ATOM 770 C CA . LEU A 1 95 ? 17.294 3.181 -15.022 1.00 59.03 95 LEU A CA 1
ATOM 771 C C . LEU A 1 95 ? 17.154 2.261 -16.237 1.00 59.03 95 LEU A C 1
ATOM 773 O O . LEU A 1 95 ? 18.167 2.114 -16.951 1.00 59.03 95 LEU A O 1
#

Radius of gyration: 13.06 Å; chains: 1; bounding box: 35×19×32 Å

Secondary structure (DSSP, 8-state):
-HHHHHHHHHHHHHHHHHHHHHTTT-S-HHHHHHHHHHHHHHHHHHS---GGGHHHHHHHHHHHHHHHHTT-THHHHTSHHHHHHHHHHHHHHH-

Organism: NCBI:txid1326980

=== Feature glossary ===
Legend for the data blocks above and below:

— What the protein is —

The amino-acid sequence is the protein's primary structure: the linear order of residues from the N-terminus to the C-terminus, written in one-letter code. Everything else here — the 3D coordinates, the secondary structure, the domain annotations — is ultimately a consequence of this string.

Functional annotations link the protein to curated databases. InterPro entries identify conserved domains and families by matching the sequence against member-database signatures (Pfam, PROSITE, CDD, …). Gene Ontology (GO) terms describe molecular function, biological process, and cellular component in a controlled vocabulary. CATH places the structure in a hierarchical fold classification (Class/Architecture/Topology/Homologous-superfamily). The organism is the source species.

— Where its atoms are —

Atomic coordinates in PDBx/mmCIF format — the same representation the Protein Data Bank distributes. Each line of the _atom_site loop places one backbone atom in Cartesian space (units: ångströms, origin: arbitrary).

The six renders are orthographic views along the three Cartesian axes in both directions. Representation (cartoon, sticks, or surface) and color scheme (sequence-rainbow or by-chain) vary across proteins so the training set covers all the common visualization conventions.

— Local backbone conformation —

Eight-state secondary structure (DSSP): H is the canonical α-helix, G the tighter 3₁₀-helix, I the wider π-helix; E/B are β-structure, T and S are turns and bends, and '-' is everything else. DSSP derives these from the pattern of main-chain N–H···O=C hydrogen bonds, not from the sequence.

Three-state secondary structure (P-SEA) collapses the eight DSSP classes into helix (a), strand (b), and coil (c). P-SEA assigns these from Cα geometry alone — distances and angles — without requiring backbone oxygens, so it works on any Cα trace.

φ (phi) and ψ (psi) are the two rotatable backbone dihedrals per residue: φ is the C(i-1)–N–Cα–C torsion, ψ is the N–Cα–C–N(i+1) torsion, both in degrees on (−180°, 180°]. α-helical residues cluster near (−60°, −45°); β-strand residues near (−120°, +130°). A Ramachandran plot is simply a scatter of (φ, ψ) for every residue.

— Global shape and packing —

The geometric summary reports three shape descriptors. Rg (radius of gyration) measures how spread out the Cα atoms are about their centre of mass; compact globular proteins have small Rg, elongated or unfolded ones large. Cα contacts (<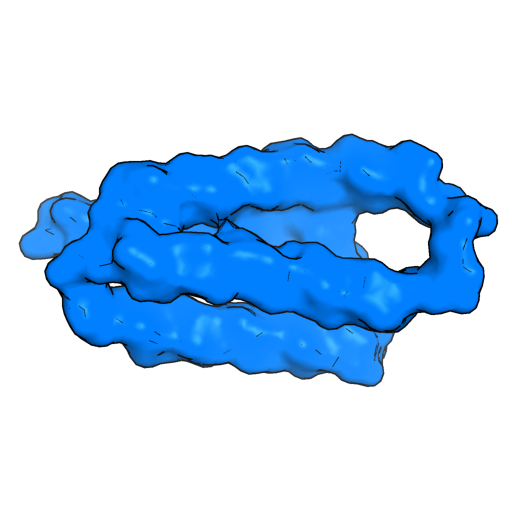8 Å, |i−j|>4) count long-range residue pairs in spatial proximity — high for tightly packed folds, near zero for rods or random coil. The bounding-box extents give the protein's footprint along x, y, z in Å.

SASA measures how much of the protein is reachable by solvent. It is computed by rolling a water-sized probe over the atomic surface and summing the exposed area (Å²). Per-residue SASA distinguishes core (buried, low SASA) from surface (exposed, high SASA) residues; total SASA is a whole-molecule size measure.

Plot images: a contact map (which residues are close in 3D, as an N×N binary image), a Ramachandran scatter (backbone torsion angles, revealing secondary-structure composition at a glance), and — for AlphaFold structures — a PAE heatmap (pairwise prediction confidence).

— Structural neighborhood —

A 3Di character summarizes, for each residue, the relative orientation of the Cα frame of its nearest spatial neighbor. Because it encodes fold topology rather than chemistry, 3Di alignments detect remote structural similarity that sequence alignment misses.

The Foldseek neighbor list gives the closest experimentally determined structures in the PDB, ranked by structural alignment. TM-score near 1 means near-identical fold; near 0.3 means only rough topology match. This is how one finds what a novel AlphaFold prediction most resembles in the solved-structure universe.

— Confidence and disorder —

For AlphaFold models, the B-factor field carries pLDDT — the model's own estimate of local accuracy on a 0–100 scale. Regions with pLDDT<50 should be treated as essentially unmodeled; they often correspond to intrinsically disordered segments.

Crystallographic B-factors measure how much each atom's electron density is smeared out, in Å². They rise in mobile loops and surface residues and fall in the buried interior. In AlphaFold models this column is repurposed to hold pLDDT instead.

Predicted Aligned Error (PAE) is an AlphaFold confidence matrix: entry (i, j) is the expected error in the position of residue j, in ångströms, when the prediction is superimposed on the true structure at residue i. Low PAE within a block of residues means that block is internally rigid and well-predicted; high PAE between two blocks means their relative placement is uncertain even if each block individually is confident.